Protein AF-A0A452ZVZ6-F1 (afdb_monomer_lite)

Organism: Aegilops tauschii subsp. strangulata (NCBI:txid200361)

Sequence (110 aa):
EEDGDEEQQHVRMHDGKSYRITFPDFPGGPGTFEAAAKFCYGVRVELTPWNVAPLRCAAEYLEMTEEHSEDNLAARAEAYLSQSVLRHPGEATKALSLPGIYGVNFDATT

Radius of gyration: 23.52 Å; chains: 1; bounding box: 40×28×90 Å

pLDDT: mean 72.72, std 18.11, range [36.38, 93.31]

InterPro domains:
  IPR011333 SKP1/BTB/POZ domain superfamily [SSF54695] (13-66)
  IPR043454 NPH3/RPT2-like family [PTHR32370] (20-97)

Foldseek 3Di:
DDDDDPPPPPPPPDPDDDDDDDDPCQQVPDVLVVLLVCVLVVHDDDDDPVNLVSVLSNCVVVVVDCVSPPPHSNNVSVVVCCVPCVVCVVVVVVVVPPPDDDPDDPPPDD

Structure (mmCIF, N/CA/C/O backbone):
data_AF-A0A452ZVZ6-F1
#
_entry.id   AF-A0A452ZVZ6-F1
#
loop_
_atom_site.group_PDB
_atom_site.id
_atom_site.type_symbol
_atom_site.label_atom_id
_atom_site.label_alt_id
_atom_site.label_comp_id
_atom_site.label_asym_id
_atom_site.label_entity_id
_atom_site.label_seq_id
_atom_site.pdbx_PDB_ins_code
_atom_site.Cartn_x
_atom_site.Cartn_y
_atom_site.Cartn_z
_atom_site.occupancy
_atom_site.B_iso_or_equiv
_atom_site.auth_seq_id
_atom_site.auth_comp_id
_atom_site.auth_asym_id
_atom_site.auth_atom_id
_atom_site.pdbx_PDB_model_num
ATOM 1 N N . GLU A 1 1 ? -24.827 -9.201 -55.896 1.00 36.38 1 GLU A N 1
ATOM 2 C CA . GLU A 1 1 ? -23.500 -8.649 -56.208 1.00 36.38 1 GLU A CA 1
ATOM 3 C C . GLU A 1 1 ? -23.583 -7.214 -55.708 1.00 36.38 1 GLU A C 1
ATOM 5 O O . GLU A 1 1 ? -24.311 -6.435 -56.307 1.00 36.38 1 GLU A O 1
ATOM 10 N N . GLU A 1 2 ? -23.431 -7.028 -54.390 1.00 48.22 2 GLU A N 1
ATOM 11 C CA . GLU A 1 2 ? -22.152 -6.680 -53.721 1.00 48.22 2 GLU A CA 1
ATOM 12 C C . GLU A 1 2 ? -21.565 -5.431 -54.397 1.00 48.22 2 GLU A C 1
ATOM 14 O O . GLU A 1 2 ? -21.365 -5.412 -55.601 1.00 48.22 2 GLU A O 1
ATOM 19 N N . ASP A 1 3 ? -21.478 -4.299 -53.712 1.00 42.47 3 ASP A N 1
ATOM 20 C CA . ASP A 1 3 ? -20.499 -4.150 -52.644 1.00 42.47 3 ASP A CA 1
ATOM 21 C C . ASP A 1 3 ? -21.015 -3.319 -51.466 1.00 42.47 3 ASP A C 1
ATOM 23 O O . ASP A 1 3 ? -21.684 -2.299 -51.629 1.00 42.47 3 ASP A O 1
ATOM 27 N N . GLY A 1 4 ? -20.713 -3.807 -50.262 1.00 49.19 4 GLY A N 1
ATOM 28 C CA . GLY A 1 4 ? -20.827 -3.048 -49.029 1.00 49.19 4 GLY A CA 1
ATOM 29 C C . GLY A 1 4 ? -19.614 -2.139 -48.885 1.00 49.19 4 GLY A C 1
ATOM 30 O O . GLY A 1 4 ? -18.475 -2.593 -48.968 1.00 49.19 4 GLY A O 1
ATOM 31 N N . ASP A 1 5 ? -19.867 -0.859 -48.650 1.00 50.03 5 ASP A N 1
ATOM 32 C CA . ASP A 1 5 ? -18.821 0.119 -48.391 1.00 50.03 5 ASP A CA 1
ATOM 33 C C . ASP A 1 5 ? -18.245 -0.139 -46.990 1.00 50.03 5 ASP A C 1
ATOM 35 O O . ASP A 1 5 ? -18.811 0.252 -45.968 1.00 50.03 5 ASP A O 1
ATOM 39 N N . GLU A 1 6 ? -17.129 -0.861 -46.934 1.00 52.47 6 GLU A N 1
ATOM 40 C CA . GLU A 1 6 ? -16.358 -1.069 -45.714 1.00 52.47 6 GLU A CA 1
ATOM 41 C C . GLU A 1 6 ? -15.811 0.282 -45.220 1.00 52.47 6 GLU A C 1
ATOM 43 O O . GLU A 1 6 ? -14.868 0.848 -45.786 1.00 52.47 6 GLU A O 1
ATOM 48 N N . GLU A 1 7 ? -16.395 0.811 -44.140 1.00 52.06 7 GLU A N 1
ATOM 49 C CA . GLU A 1 7 ? -15.808 1.900 -43.360 1.00 52.06 7 GLU A CA 1
ATOM 50 C C . GLU A 1 7 ? -14.481 1.419 -42.763 1.00 52.06 7 GLU A C 1
ATOM 52 O O . GLU A 1 7 ? -14.400 0.843 -41.676 1.00 52.06 7 GLU A O 1
ATOM 57 N N . GLN A 1 8 ? -13.412 1.658 -43.517 1.00 49.97 8 GLN A N 1
ATOM 58 C CA . GLN A 1 8 ? -12.036 1.468 -43.096 1.00 49.97 8 GLN A CA 1
ATOM 59 C C . GLN A 1 8 ? -11.778 2.347 -41.867 1.00 49.97 8 GLN A C 1
ATOM 61 O O . GLN A 1 8 ? -11.510 3.547 -41.972 1.00 49.97 8 GLN A O 1
ATOM 66 N N . GLN A 1 9 ? -11.848 1.745 -40.679 1.00 48.94 9 GLN A N 1
ATOM 67 C CA . GLN A 1 9 ? -11.358 2.361 -39.453 1.00 48.94 9 GLN A CA 1
ATOM 68 C C . GLN A 1 9 ? -9.856 2.590 -39.608 1.00 48.94 9 GLN A C 1
ATOM 70 O O . GLN A 1 9 ? -9.035 1.683 -39.487 1.00 48.94 9 GLN A O 1
ATOM 75 N N . HIS A 1 10 ? -9.505 3.838 -39.905 1.00 41.12 10 HIS A N 1
ATOM 76 C CA . HIS A 1 10 ? -8.144 4.343 -39.898 1.00 41.12 10 HIS A CA 1
ATOM 77 C C . HIS A 1 10 ? -7.582 4.225 -38.474 1.00 41.12 10 HIS A C 1
ATOM 79 O O . HIS A 1 10 ? -7.741 5.119 -37.638 1.00 41.12 10 HIS A O 1
ATOM 85 N N . VAL A 1 11 ? -6.931 3.099 -38.182 1.00 53.03 11 VAL A N 1
ATOM 86 C CA . VAL A 1 11 ? -6.149 2.926 -36.960 1.00 53.03 11 VAL A CA 1
ATOM 87 C C . VAL A 1 11 ? -4.952 3.866 -37.063 1.00 53.03 11 VAL A C 1
ATOM 89 O O . VAL A 1 11 ? -4.016 3.630 -37.828 1.00 53.03 11 VAL A O 1
ATOM 92 N N . ARG A 1 12 ? -4.997 4.970 -36.311 1.00 54.69 12 ARG A N 1
ATOM 93 C CA . ARG A 1 12 ? -3.866 5.890 -36.164 1.00 54.69 12 ARG A CA 1
ATOM 94 C C . ARG A 1 12 ? -2.694 5.118 -35.557 1.00 54.69 12 ARG A C 1
ATOM 96 O O . ARG A 1 12 ? -2.689 4.837 -34.362 1.00 54.69 12 ARG A O 1
ATOM 103 N N . MET A 1 13 ? -1.705 4.784 -36.382 1.00 51.66 13 MET A N 1
ATOM 104 C CA . MET A 1 13 ? -0.409 4.280 -35.930 1.00 51.66 13 MET A CA 1
ATOM 105 C C . MET A 1 13 ? 0.291 5.418 -35.178 1.00 51.66 13 MET A C 1
ATOM 107 O O . MET A 1 13 ? 0.800 6.356 -35.789 1.00 51.66 13 MET A O 1
ATOM 111 N N . HIS A 1 14 ? 0.243 5.385 -33.848 1.00 62.44 14 HIS A N 1
ATOM 112 C CA . HIS A 1 14 ? 0.951 6.344 -33.007 1.00 62.44 14 HIS A CA 1
ATOM 113 C C . HIS A 1 14 ? 2.429 5.933 -32.937 1.00 62.44 14 HIS A C 1
ATOM 115 O O . HIS A 1 14 ? 2.723 4.766 -32.675 1.00 62.44 14 HIS A O 1
ATOM 121 N N . ASP A 1 15 ? 3.341 6.876 -33.198 1.00 58.25 15 ASP A N 1
ATOM 122 C CA . ASP A 1 15 ? 4.797 6.699 -33.112 1.00 58.25 15 ASP A CA 1
ATOM 123 C C . ASP A 1 15 ? 5.153 5.981 -31.798 1.00 58.25 15 ASP A C 1
ATOM 125 O O . ASP A 1 15 ? 4.853 6.469 -30.705 1.00 58.25 15 ASP A O 1
ATOM 129 N N . GLY A 1 16 ? 5.677 4.758 -31.918 1.00 63.78 16 GLY A N 1
ATOM 130 C CA . GLY A 1 16 ? 5.758 3.761 -30.849 1.00 63.78 16 GLY A CA 1
ATOM 131 C C . GLY A 1 16 ? 6.812 4.072 -29.789 1.00 63.78 16 GLY A C 1
ATOM 132 O O . GLY A 1 16 ? 7.749 3.299 -29.589 1.00 63.78 16 GLY A O 1
ATOM 133 N N . LYS A 1 17 ? 6.677 5.195 -29.083 1.00 71.38 17 LYS A N 1
ATOM 134 C CA . LYS A 1 17 ? 7.476 5.496 -27.896 1.00 71.38 17 LYS A CA 1
ATOM 135 C C . LYS A 1 17 ? 7.023 4.603 -26.745 1.00 71.38 17 LYS A C 1
ATOM 137 O O . LYS A 1 17 ? 5.991 4.827 -26.122 1.00 71.38 17 LYS A O 1
ATOM 142 N N . SER A 1 18 ? 7.822 3.580 -26.452 1.00 78.62 18 SER A N 1
ATOM 143 C CA . SER A 1 18 ? 7.671 2.776 -25.240 1.00 78.62 18 SER A CA 1
ATOM 144 C C . SER A 1 18 ? 8.047 3.620 -24.020 1.00 78.62 18 SER A C 1
ATOM 146 O O . SER A 1 18 ? 9.230 3.840 -23.757 1.00 78.62 18 SER A O 1
ATOM 148 N N . TYR A 1 19 ? 7.060 4.043 -23.235 1.00 81.44 19 TYR A N 1
ATOM 149 C CA . TYR A 1 19 ? 7.297 4.645 -21.924 1.00 81.44 19 TYR A CA 1
ATOM 150 C C . TYR A 1 19 ? 7.589 3.537 -20.909 1.00 81.44 19 TYR A C 1
ATOM 152 O O . TYR A 1 19 ? 6.782 2.630 -20.715 1.00 81.44 19 TYR A O 1
ATOM 160 N N . ARG A 1 20 ? 8.774 3.575 -20.294 1.00 84.69 20 ARG A N 1
ATOM 161 C CA . ARG A 1 20 ? 9.187 2.626 -19.252 1.00 84.69 20 ARG A CA 1
ATOM 162 C C . ARG A 1 20 ? 9.327 3.377 -17.938 1.00 84.69 20 ARG A C 1
ATOM 164 O O . ARG A 1 20 ? 10.107 4.321 -17.860 1.00 84.69 20 ARG A O 1
ATOM 171 N N . ILE A 1 21 ? 8.588 2.935 -16.928 1.00 85.44 21 ILE A N 1
ATOM 172 C CA . ILE A 1 21 ? 8.672 3.439 -15.556 1.00 85.44 21 ILE A CA 1
ATOM 173 C C . ILE A 1 21 ? 9.188 2.288 -14.695 1.00 85.44 21 ILE A C 1
ATOM 175 O O . ILE A 1 21 ? 8.675 1.173 -14.784 1.00 85.44 21 ILE A O 1
ATOM 179 N N . THR A 1 22 ? 10.227 2.547 -13.904 1.00 86.50 22 THR A N 1
ATOM 180 C CA . THR A 1 22 ? 10.856 1.546 -13.037 1.00 86.50 22 THR A CA 1
ATOM 181 C C . THR A 1 22 ? 10.692 1.972 -11.588 1.00 86.50 22 THR A C 1
ATOM 183 O O . THR A 1 22 ? 11.057 3.091 -11.239 1.00 86.50 22 THR A O 1
ATOM 186 N N . PHE A 1 23 ? 10.210 1.058 -10.748 1.00 84.56 23 PHE A N 1
ATOM 187 C CA . PHE A 1 23 ? 10.133 1.233 -9.299 1.00 84.56 23 PHE A CA 1
ATOM 188 C C . PHE A 1 23 ? 11.166 0.310 -8.637 1.00 84.56 23 PHE A C 1
ATOM 190 O O . PHE A 1 23 ? 10.857 -0.860 -8.410 1.00 84.56 23 PHE A O 1
ATOM 197 N N . PRO A 1 24 ? 12.408 0.779 -8.400 1.00 81.62 24 PRO A N 1
ATOM 198 C CA . PRO A 1 24 ? 13.476 -0.074 -7.875 1.00 81.62 24 PRO A CA 1
ATOM 199 C C . PRO A 1 24 ? 13.158 -0.624 -6.477 1.00 81.62 24 PRO A C 1
ATOM 201 O O . PRO A 1 24 ? 13.435 -1.790 -6.224 1.00 81.62 24 PRO A O 1
ATOM 204 N N . ASP A 1 25 ? 12.489 0.167 -5.632 1.00 85.88 25 ASP A N 1
ATOM 205 C CA . ASP A 1 25 ? 12.189 -0.177 -4.236 1.00 85.88 25 ASP A CA 1
ATOM 206 C C . ASP A 1 25 ? 10.699 0.018 -3.914 1.00 85.88 25 ASP A C 1
ATOM 208 O O . ASP A 1 25 ? 10.320 0.771 -3.016 1.00 85.88 25 ASP A O 1
ATOM 212 N N . PHE A 1 26 ? 9.821 -0.627 -4.689 1.00 90.06 26 PHE A N 1
ATOM 213 C CA . PHE A 1 26 ? 8.380 -0.512 -4.461 1.00 90.06 26 PHE A CA 1
ATOM 214 C C . PHE A 1 26 ? 7.977 -1.106 -3.094 1.00 90.06 26 PHE A C 1
ATOM 216 O O . PHE A 1 26 ? 8.333 -2.258 -2.804 1.00 90.06 26 PHE A O 1
ATOM 223 N N . PRO A 1 27 ? 7.208 -0.385 -2.255 1.00 85.75 27 PRO A N 1
ATOM 224 C CA . PRO A 1 27 ? 6.797 -0.874 -0.941 1.00 85.75 27 PRO A CA 1
ATOM 225 C C . PRO A 1 27 ? 5.974 -2.164 -1.059 1.00 85.75 27 PRO A C 1
ATOM 227 O O . PRO A 1 27 ? 5.017 -2.253 -1.824 1.00 85.75 27 PRO A O 1
ATOM 230 N N . GLY A 1 28 ? 6.362 -3.197 -0.307 1.00 86.81 28 GLY A N 1
ATOM 231 C CA . GLY A 1 28 ? 5.722 -4.515 -0.384 1.00 86.81 28 GLY A CA 1
ATOM 232 C C . GLY A 1 28 ? 6.079 -5.335 -1.632 1.00 86.81 28 GLY A C 1
ATOM 233 O O . GLY A 1 28 ? 5.522 -6.416 -1.833 1.00 86.81 28 GLY A O 1
ATOM 234 N N . GLY A 1 29 ? 7.004 -4.852 -2.464 1.00 91.12 29 GLY A N 1
ATOM 235 C CA . GLY A 1 29 ? 7.538 -5.571 -3.614 1.00 91.12 29 GLY A CA 1
ATOM 236 C C . GLY A 1 29 ? 6.573 -5.716 -4.803 1.00 91.12 29 GLY A C 1
ATOM 237 O O . GLY A 1 29 ? 5.461 -5.179 -4.799 1.00 91.12 29 GLY A O 1
ATOM 238 N N . PRO A 1 30 ? 6.982 -6.473 -5.840 1.00 90.19 30 PRO A N 1
ATOM 239 C CA . PRO A 1 30 ? 6.254 -6.558 -7.109 1.00 90.19 30 PRO A CA 1
ATOM 240 C C . PRO A 1 30 ? 4.822 -7.087 -6.981 1.00 90.19 30 PRO A C 1
ATOM 242 O O . PRO A 1 30 ? 3.930 -6.613 -7.678 1.00 90.19 30 PRO A O 1
ATOM 245 N N . GLY A 1 31 ? 4.579 -8.035 -6.068 1.00 90.94 31 GLY A N 1
ATOM 246 C CA . GLY A 1 31 ? 3.239 -8.591 -5.850 1.00 90.94 31 GLY A CA 1
ATOM 247 C C . GLY A 1 31 ? 2.255 -7.568 -5.275 1.00 90.94 31 GLY A C 1
ATOM 248 O O . GLY A 1 31 ? 1.075 -7.578 -5.621 1.00 90.94 31 GLY A O 1
ATOM 249 N N . THR A 1 32 ? 2.742 -6.636 -4.452 1.00 93.25 32 THR A N 1
ATOM 250 C CA . THR A 1 32 ? 1.920 -5.540 -3.921 1.00 93.25 32 THR A CA 1
ATOM 251 C C . THR A 1 32 ? 1.583 -4.538 -5.021 1.00 93.25 32 THR A C 1
ATOM 253 O O . THR A 1 32 ? 0.433 -4.115 -5.124 1.00 93.25 32 THR A O 1
ATOM 256 N N . PHE A 1 33 ? 2.545 -4.217 -5.894 1.00 92.62 33 PHE A N 1
ATOM 257 C CA . PHE A 1 33 ? 2.288 -3.391 -7.076 1.00 92.62 33 PHE A CA 1
ATOM 258 C C . PHE A 1 33 ? 1.258 -4.040 -8.004 1.00 92.62 33 PHE A C 1
ATOM 260 O O . PHE A 1 33 ? 0.323 -3.378 -8.439 1.00 92.62 33 PHE A O 1
ATOM 267 N N . GLU A 1 34 ? 1.392 -5.339 -8.281 1.00 92.62 34 GLU A N 1
ATOM 268 C CA . GLU A 1 34 ? 0.440 -6.073 -9.116 1.00 92.62 34 GLU A CA 1
ATOM 269 C C . GLU A 1 34 ? -0.978 -6.009 -8.538 1.00 92.62 34 GLU A C 1
ATOM 271 O O . GLU A 1 34 ? -1.935 -5.774 -9.274 1.00 92.62 34 GLU A O 1
ATOM 276 N N . ALA A 1 35 ? -1.126 -6.184 -7.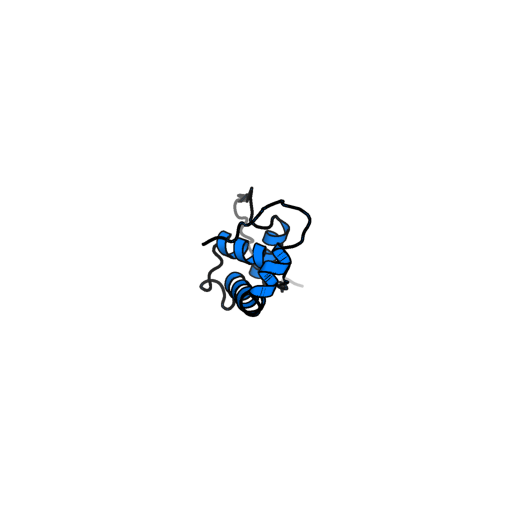224 1.00 92.62 35 ALA A N 1
ATOM 277 C CA . ALA A 1 35 ? -2.410 -6.052 -6.551 1.00 92.62 35 ALA A CA 1
ATOM 278 C C . ALA A 1 35 ? -2.955 -4.614 -6.635 1.00 92.62 35 ALA A C 1
ATOM 280 O O . ALA A 1 35 ? -4.116 -4.433 -6.996 1.00 92.62 35 ALA A O 1
ATOM 281 N N . ALA A 1 36 ? -2.133 -3.590 -6.393 1.00 91.75 36 ALA A N 1
ATOM 282 C CA . ALA A 1 36 ? -2.554 -2.196 -6.540 1.00 91.75 36 ALA A CA 1
ATOM 283 C C . ALA A 1 36 ? -2.983 -1.870 -7.983 1.00 91.75 36 ALA A C 1
ATOM 285 O O . ALA A 1 36 ? -4.044 -1.295 -8.203 1.00 91.75 36 ALA A O 1
ATOM 286 N N . ALA A 1 37 ? -2.226 -2.332 -8.980 1.00 91.12 37 ALA A N 1
ATOM 287 C CA . ALA A 1 37 ? -2.571 -2.171 -10.388 1.00 91.12 37 ALA A CA 1
ATOM 288 C C . ALA A 1 37 ? -3.882 -2.890 -10.738 1.00 91.12 37 ALA A C 1
ATOM 290 O O . ALA A 1 37 ? -4.758 -2.302 -11.367 1.00 91.12 37 ALA A O 1
ATOM 291 N N . LYS A 1 38 ? -4.056 -4.141 -10.292 1.00 91.44 38 LYS A N 1
ATOM 292 C CA . LYS A 1 38 ? -5.307 -4.900 -10.448 1.00 91.44 38 LYS A CA 1
ATOM 293 C C . LYS A 1 38 ? -6.499 -4.121 -9.901 1.00 91.44 38 LYS A C 1
ATOM 295 O O . LYS A 1 38 ? -7.507 -4.015 -10.596 1.00 91.44 38 LYS A O 1
ATOM 300 N N . PHE A 1 39 ? -6.361 -3.539 -8.711 1.00 90.31 39 PHE A N 1
ATOM 301 C CA . PHE A 1 39 ? -7.385 -2.679 -8.130 1.00 90.31 39 PHE A CA 1
ATOM 302 C C . PHE A 1 39 ? -7.718 -1.491 -9.048 1.00 90.31 39 PHE A C 1
ATOM 304 O O . PHE A 1 39 ? -8.889 -1.282 -9.355 1.00 90.31 39 PHE A O 1
ATOM 311 N N . CYS A 1 40 ? -6.710 -0.768 -9.555 1.00 88.25 40 CYS A N 1
ATOM 312 C CA . CYS A 1 40 ? -6.914 0.369 -10.465 1.00 88.25 40 CYS A CA 1
ATOM 313 C C . CYS A 1 40 ? -7.634 -0.012 -11.769 1.00 88.25 40 CYS A C 1
ATOM 315 O O . CYS A 1 40 ? -8.367 0.799 -12.326 1.00 88.25 40 CYS A O 1
ATOM 317 N N . TYR A 1 41 ? -7.456 -1.245 -12.251 1.00 89.56 41 TYR A N 1
ATOM 318 C CA . TYR A 1 41 ? -8.148 -1.772 -13.434 1.00 89.56 41 TYR A CA 1
ATOM 319 C C . TYR A 1 41 ? -9.501 -2.440 -13.117 1.00 89.56 41 TYR A C 1
ATOM 321 O O . TYR A 1 41 ? -10.076 -3.104 -13.979 1.00 89.56 41 TYR A O 1
ATOM 329 N N . GLY A 1 42 ? -10.024 -2.292 -11.895 1.00 86.88 42 GLY A N 1
ATOM 330 C CA . GLY A 1 42 ? -11.334 -2.820 -11.497 1.00 86.88 42 GLY A CA 1
ATOM 331 C C . GLY A 1 42 ? -11.348 -4.313 -11.154 1.00 86.88 42 GLY A C 1
ATOM 332 O O . GLY A 1 42 ? -12.415 -4.904 -10.981 1.00 86.88 42 GLY A O 1
ATOM 333 N N . VAL A 1 43 ? -10.182 -4.951 -11.029 1.00 89.81 43 VAL A N 1
ATOM 334 C CA . VAL A 1 4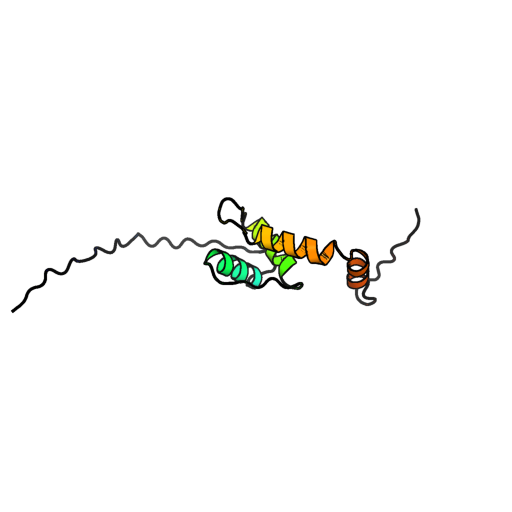3 ? -10.084 -6.332 -10.546 1.00 89.81 43 VAL A CA 1
ATOM 335 C C . VAL A 1 43 ? -10.246 -6.341 -9.030 1.00 89.81 43 VAL A C 1
ATOM 337 O O . VAL A 1 43 ? -9.616 -5.569 -8.305 1.00 89.81 43 VAL A O 1
ATOM 340 N N . ARG A 1 44 ? -11.077 -7.257 -8.524 1.00 87.12 44 ARG A N 1
ATOM 341 C CA . ARG A 1 44 ? -11.326 -7.374 -7.087 1.00 87.12 44 ARG A CA 1
ATOM 342 C C . ARG A 1 44 ? -10.068 -7.842 -6.354 1.00 87.12 44 ARG A C 1
ATOM 344 O O . ARG A 1 44 ? -9.629 -8.976 -6.533 1.00 87.12 44 ARG A O 1
ATOM 351 N N . VAL A 1 45 ? -9.547 -6.985 -5.482 1.00 88.88 45 VAL A N 1
ATOM 352 C CA . VAL A 1 45 ? -8.451 -7.299 -4.558 1.00 88.88 45 VAL A CA 1
ATOM 353 C C . VAL A 1 45 ? -9.016 -7.509 -3.159 1.00 88.88 45 VAL A C 1
ATOM 355 O O . VAL A 1 45 ? -9.809 -6.702 -2.662 1.00 88.88 45 VAL A O 1
ATOM 358 N N . GLU A 1 46 ? -8.623 -8.618 -2.540 1.00 89.62 46 GLU A N 1
ATOM 359 C CA . GLU A 1 46 ? -8.997 -8.964 -1.174 1.00 89.62 46 GLU A CA 1
ATOM 360 C C . GLU A 1 46 ? -7.935 -8.462 -0.190 1.00 89.62 46 GLU A C 1
ATOM 362 O O . GLU A 1 46 ? -6.743 -8.749 -0.336 1.00 89.62 46 GLU A O 1
ATOM 367 N N . LEU A 1 47 ? -8.377 -7.697 0.810 1.00 89.25 47 LEU A N 1
ATOM 368 C CA . LEU A 1 47 ? -7.522 -7.231 1.895 1.00 89.25 47 LEU A CA 1
ATOM 369 C C . LEU A 1 47 ? -7.464 -8.300 2.984 1.00 89.25 47 LEU A C 1
ATOM 371 O O . LEU A 1 47 ? -8.488 -8.790 3.450 1.00 89.25 47 LEU A O 1
ATOM 375 N N . THR A 1 48 ? -6.251 -8.642 3.389 1.00 87.81 48 THR A N 1
ATOM 376 C CA . THR A 1 48 ? -5.938 -9.632 4.417 1.00 87.81 48 THR A CA 1
ATOM 377 C C . THR A 1 48 ? -4.945 -9.022 5.408 1.00 87.81 48 THR A C 1
ATOM 379 O O . THR A 1 48 ? -4.222 -8.089 5.049 1.00 87.81 48 THR A O 1
ATOM 382 N N . PRO A 1 49 ? -4.816 -9.555 6.637 1.00 84.31 49 PRO A N 1
ATOM 383 C CA . PRO A 1 49 ? -3.863 -9.027 7.619 1.00 84.31 49 PRO A CA 1
ATOM 384 C C . PRO A 1 49 ? -2.407 -9.012 7.124 1.00 84.31 49 PRO A C 1
ATOM 386 O O . PRO A 1 49 ? -1.607 -8.204 7.581 1.00 84.31 49 PRO A O 1
ATOM 389 N N . TRP A 1 50 ? -2.069 -9.889 6.174 1.00 86.06 50 TRP A N 1
ATOM 390 C CA . TRP A 1 50 ? -0.721 -10.040 5.627 1.00 86.06 50 TRP A CA 1
ATOM 391 C C . TRP A 1 50 ? -0.401 -9.047 4.506 1.00 86.06 50 TRP A C 1
ATOM 393 O O . TRP A 1 50 ? 0.764 -8.717 4.303 1.00 86.06 50 TRP A O 1
ATOM 403 N N . ASN A 1 51 ? -1.414 -8.582 3.767 1.00 90.12 51 ASN A N 1
ATOM 404 C CA . ASN A 1 51 ? -1.225 -7.706 2.606 1.00 90.12 51 ASN A CA 1
ATOM 405 C C . ASN A 1 51 ? -1.688 -6.261 2.845 1.00 90.12 51 ASN A C 1
ATOM 407 O O . ASN A 1 51 ? -1.284 -5.371 2.104 1.00 90.12 51 ASN A O 1
ATOM 411 N N . VAL A 1 52 ? -2.501 -6.005 3.873 1.00 90.75 52 VAL A N 1
ATOM 412 C CA . VAL A 1 52 ? -3.124 -4.692 4.073 1.00 90.75 52 VAL A CA 1
ATOM 413 C C . VAL A 1 52 ? -2.098 -3.599 4.379 1.00 90.75 52 VAL A C 1
ATOM 415 O O . VAL A 1 52 ? -2.195 -2.503 3.837 1.00 90.75 52 VAL A O 1
ATOM 418 N N . ALA A 1 53 ? -1.075 -3.906 5.182 1.00 90.69 53 ALA A N 1
ATOM 419 C CA . ALA A 1 53 ? -0.002 -2.967 5.496 1.00 90.69 53 ALA A CA 1
ATOM 420 C C . ALA A 1 53 ? 0.820 -2.580 4.249 1.00 90.69 53 ALA A C 1
ATOM 422 O O . ALA A 1 53 ? 0.893 -1.387 3.947 1.00 90.69 53 ALA A O 1
ATOM 423 N N . PRO A 1 54 ? 1.383 -3.529 3.468 1.00 92.00 54 PRO A N 1
ATOM 424 C CA . PRO A 1 54 ? 2.099 -3.167 2.248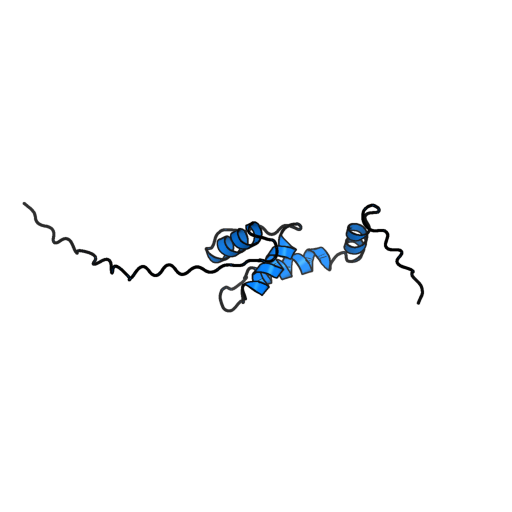 1.00 92.00 54 PRO A CA 1
ATOM 425 C C . PRO A 1 54 ? 1.192 -2.513 1.197 1.00 92.00 54 PRO A C 1
ATOM 427 O O . PRO A 1 54 ? 1.636 -1.576 0.541 1.00 92.00 54 PRO A O 1
ATOM 430 N N . LEU A 1 55 ? -0.077 -2.925 1.065 1.00 93.31 55 LEU A N 1
ATOM 431 C CA . LEU A 1 55 ? -1.027 -2.282 0.148 1.00 93.31 55 LEU A CA 1
ATOM 432 C C . LEU A 1 55 ? -1.321 -0.834 0.533 1.00 93.31 55 LEU A C 1
ATOM 434 O O . LEU A 1 55 ? -1.427 0.006 -0.357 1.00 93.31 55 LEU A O 1
ATOM 438 N N . ARG A 1 56 ? -1.404 -0.516 1.832 1.00 92.94 56 ARG A N 1
ATOM 439 C CA . ARG A 1 56 ? -1.545 0.873 2.273 1.00 92.94 56 ARG A CA 1
ATOM 440 C C . ARG A 1 56 ? -0.322 1.702 1.887 1.00 92.94 56 ARG A C 1
ATOM 442 O O . ARG A 1 56 ? -0.481 2.779 1.323 1.00 92.94 56 ARG A O 1
ATOM 449 N N . CYS A 1 57 ? 0.883 1.191 2.142 1.00 92.56 57 CYS A N 1
ATOM 450 C CA . CYS A 1 57 ? 2.120 1.874 1.758 1.00 92.56 57 CYS A CA 1
ATOM 451 C C . CYS A 1 57 ? 2.227 2.063 0.238 1.00 92.56 57 CYS A C 1
ATOM 453 O O . CYS A 1 57 ? 2.654 3.115 -0.222 1.00 92.56 57 CYS A O 1
ATOM 455 N N . ALA A 1 58 ? 1.824 1.060 -0.541 1.00 93.25 58 ALA A N 1
ATOM 456 C CA . ALA A 1 58 ? 1.785 1.121 -1.996 1.00 93.25 58 ALA A CA 1
ATOM 457 C C . ALA A 1 58 ? 0.777 2.144 -2.516 1.00 93.25 58 ALA A C 1
ATOM 459 O O . ALA A 1 58 ? 1.102 2.893 -3.430 1.00 93.25 58 ALA A O 1
ATOM 460 N N . ALA A 1 59 ? -0.419 2.196 -1.932 1.00 91.50 59 ALA A N 1
ATOM 461 C CA . ALA A 1 59 ? -1.439 3.160 -2.318 1.00 91.50 59 ALA A CA 1
ATOM 462 C C . ALA A 1 59 ? -0.991 4.602 -2.029 1.00 91.50 59 ALA A C 1
ATOM 464 O O . ALA A 1 59 ? -1.183 5.472 -2.870 1.00 91.50 59 ALA A O 1
ATOM 465 N N . GLU A 1 60 ? -0.326 4.835 -0.894 1.00 89.75 60 GLU A N 1
ATOM 466 C CA . GLU A 1 60 ? 0.291 6.125 -0.557 1.00 89.75 60 GLU A CA 1
ATOM 467 C C . GLU A 1 60 ? 1.427 6.480 -1.536 1.00 89.75 60 GLU A C 1
ATOM 469 O O . GLU A 1 60 ? 1.469 7.582 -2.068 1.00 89.75 60 GLU A O 1
ATOM 474 N N . TYR A 1 61 ? 2.319 5.526 -1.830 1.00 90.69 61 TYR A N 1
ATOM 475 C CA . TYR A 1 61 ? 3.448 5.719 -2.750 1.00 90.69 61 TYR A CA 1
ATOM 476 C C . TYR A 1 61 ? 3.007 5.992 -4.194 1.00 90.69 61 TYR A C 1
ATOM 478 O O . TYR A 1 61 ? 3.667 6.728 -4.921 1.00 90.69 61 TYR A O 1
ATOM 486 N N . LEU A 1 62 ? 1.903 5.379 -4.619 1.00 90.00 62 LEU A N 1
ATOM 487 C CA . LEU A 1 62 ? 1.286 5.599 -5.926 1.00 90.00 62 LEU A CA 1
ATOM 488 C C . LEU A 1 62 ? 0.348 6.815 -5.943 1.00 90.00 62 LEU A C 1
ATOM 490 O O . LEU A 1 62 ? -0.312 7.030 -6.956 1.00 90.00 62 LEU A O 1
ATOM 494 N N . GLU A 1 63 ? 0.265 7.566 -4.839 1.00 87.88 63 GLU A N 1
ATOM 495 C CA . GLU A 1 63 ? -0.619 8.723 -4.671 1.00 87.88 63 GLU A CA 1
ATOM 496 C C . GLU A 1 63 ? -2.074 8.402 -5.056 1.00 87.88 63 GLU A C 1
ATOM 498 O O . GLU A 1 63 ? -2.777 9.185 -5.692 1.00 87.88 63 GLU A O 1
ATOM 503 N N . MET A 1 64 ? -2.551 7.214 -4.675 1.00 85.50 64 MET A N 1
ATOM 504 C CA . MET A 1 64 ? -3.943 6.825 -4.872 1.00 85.50 64 MET A CA 1
ATOM 505 C C . MET A 1 64 ? -4.816 7.654 -3.927 1.00 85.50 64 MET A C 1
ATOM 507 O O . MET A 1 64 ? -4.908 7.369 -2.732 1.00 85.50 64 MET A O 1
ATOM 511 N N . THR A 1 65 ? -5.463 8.685 -4.467 1.00 77.44 65 THR A N 1
ATOM 512 C CA . THR A 1 65 ? -6.375 9.586 -3.745 1.00 77.44 65 THR A CA 1
ATOM 513 C C . THR A 1 65 ? -7.839 9.265 -4.045 1.00 77.44 65 THR A C 1
ATOM 515 O O . THR A 1 65 ? -8.152 8.526 -4.983 1.00 77.44 65 THR A O 1
ATOM 518 N N . GLU A 1 66 ? -8.758 9.751 -3.209 1.00 75.12 66 GLU A N 1
ATOM 519 C CA . GLU A 1 66 ? -10.202 9.564 -3.435 1.00 75.12 66 GLU A CA 1
ATOM 520 C C . GLU A 1 66 ? -10.731 10.413 -4.601 1.00 75.12 66 GLU A C 1
ATOM 522 O O . GLU A 1 66 ? -11.845 10.200 -5.067 1.00 75.12 66 GLU A O 1
ATOM 527 N N . GLU A 1 67 ? -9.915 11.327 -5.137 1.00 68.50 67 GLU A N 1
ATOM 528 C CA . GLU A 1 67 ? -10.235 12.097 -6.343 1.00 68.50 67 GLU A CA 1
ATOM 529 C C . GLU A 1 67 ? -10.338 11.200 -7.589 1.00 68.50 67 GLU A C 1
ATOM 531 O O . GLU A 1 67 ? -11.069 11.509 -8.528 1.00 68.50 67 GLU A O 1
ATOM 536 N N . HIS A 1 68 ? -9.632 10.064 -7.592 1.00 63.97 68 HIS A N 1
ATOM 537 C CA . HIS A 1 68 ? -9.604 9.131 -8.719 1.00 63.97 68 HIS A CA 1
ATOM 538 C C . HIS A 1 68 ? -10.658 8.021 -8.626 1.00 63.97 68 HIS A C 1
ATOM 540 O O . HIS A 1 68 ? -11.098 7.507 -9.655 1.00 63.97 68 HIS A O 1
ATOM 546 N N . SER A 1 69 ? -11.065 7.643 -7.412 1.00 67.62 69 SER A N 1
ATOM 547 C CA . SER A 1 69 ? -12.112 6.648 -7.172 1.00 67.62 69 SER A CA 1
ATOM 548 C C . SER A 1 69 ? -12.675 6.784 -5.759 1.00 67.62 69 SER A C 1
ATOM 550 O O . SER A 1 69 ? -11.906 6.783 -4.797 1.00 67.62 69 SER A O 1
ATOM 552 N N . GLU A 1 70 ? -14.000 6.802 -5.632 1.00 65.00 70 GLU A N 1
ATOM 553 C CA . GLU A 1 70 ? -14.684 6.624 -4.347 1.00 65.00 70 GLU A CA 1
ATOM 554 C C . GLU A 1 70 ? -14.356 5.217 -3.795 1.00 65.00 70 GLU A C 1
ATOM 556 O O . GLU A 1 70 ? -14.356 4.249 -4.559 1.00 65.00 70 GLU A O 1
ATOM 561 N N . ASP A 1 71 ? -14.027 5.095 -2.501 1.00 74.06 71 ASP A N 1
ATOM 562 C CA . ASP A 1 71 ? -13.579 3.836 -1.864 1.00 74.06 71 ASP A CA 1
ATOM 563 C C . ASP A 1 71 ? -12.237 3.303 -2.420 1.00 74.06 71 ASP A C 1
ATOM 56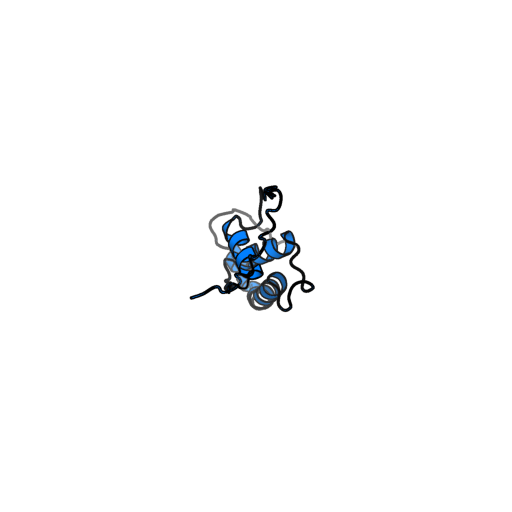5 O O . ASP A 1 71 ? -12.068 2.121 -2.745 1.00 74.06 71 ASP A O 1
ATOM 569 N N . ASN A 1 72 ? -11.248 4.193 -2.562 1.00 85.31 72 ASN A N 1
ATOM 570 C CA . ASN A 1 72 ? -9.946 3.830 -3.118 1.00 85.31 72 ASN A CA 1
ATOM 571 C C . ASN A 1 72 ? -9.177 2.807 -2.249 1.00 85.31 72 ASN A C 1
ATOM 573 O O . ASN A 1 72 ? -9.494 2.543 -1.084 1.00 85.31 72 ASN A O 1
ATOM 577 N N . LEU A 1 73 ? -8.107 2.234 -2.808 1.00 88.44 73 LEU A N 1
ATOM 578 C CA . LEU A 1 73 ? -7.311 1.216 -2.117 1.00 88.44 73 LEU A CA 1
ATOM 579 C C . LEU A 1 73 ? -6.735 1.710 -0.776 1.00 88.44 73 LEU A C 1
ATOM 581 O O . LEU A 1 73 ? -6.675 0.931 0.177 1.00 88.44 73 LEU A O 1
ATOM 585 N N . ALA A 1 74 ? -6.343 2.985 -0.687 1.00 89.69 74 ALA A N 1
ATOM 586 C CA . ALA A 1 74 ? -5.797 3.581 0.532 1.00 89.69 74 ALA A CA 1
ATOM 587 C C . ALA A 1 74 ? -6.851 3.681 1.647 1.00 89.69 74 ALA A C 1
ATOM 589 O O . ALA A 1 74 ? -6.568 3.293 2.783 1.00 89.69 74 ALA A O 1
ATOM 590 N N . ALA A 1 75 ? -8.062 4.140 1.320 1.00 88.81 75 ALA A N 1
ATOM 591 C CA . ALA A 1 75 ? -9.198 4.271 2.224 1.00 88.81 75 ALA A CA 1
ATOM 592 C C . ALA A 1 75 ? -9.679 2.899 2.711 1.00 88.81 75 ALA A C 1
ATOM 594 O O . ALA A 1 75 ? -9.848 2.684 3.913 1.00 88.81 75 ALA A O 1
ATOM 595 N N . ARG A 1 76 ? -9.792 1.917 1.806 1.00 89.62 76 ARG A N 1
ATOM 596 C CA . ARG A 1 76 ? -10.134 0.532 2.166 1.00 89.62 76 ARG A CA 1
ATOM 597 C C . ARG A 1 76 ? -9.104 -0.096 3.101 1.00 89.62 76 ARG A C 1
ATOM 599 O O . ARG A 1 76 ? -9.474 -0.773 4.062 1.00 89.62 76 ARG A O 1
ATOM 606 N N . ALA A 1 77 ? -7.816 0.115 2.826 1.00 90.25 77 ALA A N 1
ATOM 607 C CA . ALA A 1 77 ? -6.744 -0.387 3.676 1.00 90.25 77 ALA A CA 1
ATOM 608 C C . ALA A 1 77 ? -6.732 0.305 5.051 1.00 90.25 77 ALA A C 1
ATOM 610 O O . ALA A 1 77 ? -6.580 -0.378 6.064 1.00 90.25 77 ALA A O 1
ATOM 611 N N . GLU A 1 78 ? -6.974 1.620 5.110 1.00 88.69 78 GLU A N 1
ATOM 612 C CA . GLU A 1 78 ? -7.116 2.373 6.368 1.00 88.69 78 GLU A CA 1
ATOM 613 C C . GLU A 1 78 ? -8.270 1.850 7.214 1.00 88.69 78 GLU A C 1
ATOM 615 O O . GLU A 1 78 ? -8.108 1.585 8.403 1.00 88.69 78 GLU A O 1
ATOM 620 N N . ALA A 1 79 ? -9.437 1.663 6.595 1.00 88.12 79 ALA A N 1
ATOM 621 C CA . ALA A 1 79 ? -10.621 1.169 7.274 1.00 88.12 79 ALA A CA 1
ATOM 622 C C . ALA A 1 79 ? -10.371 -0.229 7.853 1.00 88.12 79 ALA A C 1
ATOM 624 O O . ALA A 1 79 ? -10.726 -0.495 9.002 1.00 88.12 79 ALA A O 1
ATOM 625 N N . TYR A 1 80 ? -9.709 -1.107 7.093 1.00 87.81 80 TYR A N 1
ATOM 626 C CA . TYR A 1 80 ? -9.336 -2.438 7.560 1.00 87.81 80 TYR A CA 1
ATOM 627 C C . TYR A 1 80 ? -8.367 -2.369 8.748 1.00 87.81 80 TYR A C 1
ATOM 629 O O . TYR A 1 80 ? -8.602 -3.022 9.767 1.00 87.81 80 TYR A O 1
ATOM 637 N N . LEU A 1 81 ? -7.300 -1.567 8.655 1.00 83.50 81 LEU A N 1
ATOM 638 C CA . LEU A 1 81 ? -6.311 -1.387 9.727 1.00 83.50 81 LEU A CA 1
ATOM 639 C C . LEU A 1 81 ? -6.942 -0.780 10.985 1.00 83.50 81 LEU A C 1
ATOM 641 O O . LEU A 1 81 ? -6.735 -1.289 12.085 1.00 83.50 81 LEU A O 1
ATOM 645 N N . SER A 1 82 ? -7.787 0.234 10.828 1.00 82.25 82 SER A N 1
ATOM 646 C CA . SER A 1 82 ? -8.533 0.853 11.925 1.00 82.25 82 SER A CA 1
ATOM 647 C C . SER A 1 82 ? -9.456 -0.144 12.629 1.00 82.25 82 SER A C 1
ATOM 649 O O . SER A 1 82 ? -9.551 -0.150 13.854 1.00 82.25 82 SER A O 1
ATOM 651 N N . GLN A 1 83 ? -10.107 -1.041 11.885 1.00 75.56 83 GLN A N 1
ATOM 652 C CA . GLN A 1 83 ? -10.993 -2.056 12.463 1.00 75.56 83 GLN A CA 1
ATOM 653 C C . GLN A 1 83 ? -10.245 -3.215 13.138 1.00 75.56 83 GLN A C 1
ATOM 655 O O . GLN A 1 83 ? -10.755 -3.783 14.106 1.00 75.56 83 GLN A O 1
ATOM 660 N N . SER A 1 84 ? -9.058 -3.579 12.643 1.00 63.81 84 SER A N 1
ATOM 661 C CA . SER A 1 84 ? -8.310 -4.760 13.101 1.00 63.81 84 SER A CA 1
ATOM 662 C C . SER A 1 84 ? -7.228 -4.449 14.144 1.00 63.81 84 SER A C 1
ATOM 664 O O . SER A 1 84 ? -7.050 -5.235 15.072 1.00 63.81 84 SER A O 1
ATOM 666 N N . VAL A 1 85 ? -6.553 -3.299 14.058 1.00 54.88 85 VAL A N 1
ATOM 667 C CA . VAL A 1 85 ? -5.439 -2.921 14.949 1.00 54.88 85 VAL A CA 1
ATOM 668 C C . VAL A 1 85 ? -5.915 -2.104 16.155 1.00 54.88 85 VAL A C 1
ATOM 670 O O . VAL A 1 85 ? -5.479 -2.354 17.278 1.00 54.88 85 VAL A O 1
ATOM 673 N N . LEU A 1 86 ? -6.860 -1.172 15.976 1.00 51.22 86 LEU A N 1
ATOM 674 C CA . LEU A 1 86 ? -7.296 -0.278 17.065 1.00 51.22 86 LEU A CA 1
ATOM 675 C C . LEU A 1 86 ? -8.327 -0.906 18.005 1.00 51.22 86 LEU A C 1
ATOM 677 O O . LEU A 1 86 ? -8.585 -0.371 19.082 1.00 51.22 86 LEU A O 1
ATOM 681 N N . ARG A 1 87 ? -8.905 -2.056 17.643 1.00 50.97 87 ARG A N 1
ATOM 682 C CA . ARG A 1 87 ? -9.853 -2.742 18.524 1.00 50.97 87 ARG A CA 1
ATOM 683 C C . ARG A 1 87 ? -9.145 -3.510 19.637 1.00 50.97 87 ARG A C 1
ATOM 685 O O . ARG A 1 87 ? -9.692 -3.574 20.736 1.00 50.97 87 ARG A O 1
ATOM 692 N N . HIS A 1 88 ? -7.946 -4.056 19.394 1.00 52.78 88 HIS A N 1
ATOM 693 C CA . HIS A 1 88 ? -7.153 -4.832 20.363 1.00 52.78 88 HIS A CA 1
ATOM 694 C C . HIS A 1 88 ? -5.660 -4.420 20.354 1.00 52.78 88 HIS A C 1
ATOM 696 O O . HIS A 1 88 ? -4.793 -5.232 20.023 1.00 52.78 88 HIS A O 1
ATOM 702 N N . PRO A 1 89 ? -5.314 -3.187 20.774 1.00 53.25 89 PRO A N 1
ATOM 703 C CA . PRO A 1 89 ? -3.918 -2.734 20.837 1.00 53.25 89 PRO A CA 1
ATOM 704 C C . PRO A 1 89 ? -3.027 -3.615 21.738 1.00 53.25 89 PRO A C 1
ATOM 706 O O . PRO A 1 89 ? -1.822 -3.706 21.518 1.00 53.25 89 PRO A O 1
ATOM 709 N N . GLY A 1 90 ? -3.614 -4.324 22.712 1.00 58.66 90 GLY A N 1
ATOM 710 C CA . GLY A 1 90 ? -2.908 -5.278 23.577 1.00 58.66 90 GLY A CA 1
ATOM 711 C C . GLY A 1 90 ? -2.548 -6.6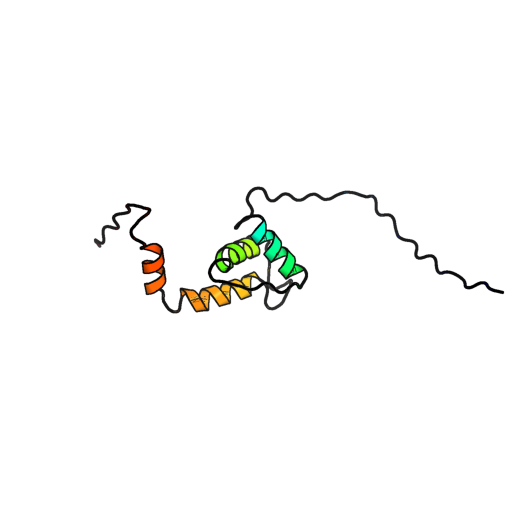21 22.926 1.00 58.66 90 GLY A C 1
ATOM 712 O O . GLY A 1 90 ? -1.749 -7.363 23.488 1.00 58.66 90 GLY A O 1
ATOM 713 N N . GLU A 1 91 ? -3.108 -6.947 21.759 1.00 57.59 91 GLU A N 1
ATOM 714 C CA . GLU A 1 91 ? -2.732 -8.140 20.984 1.00 57.59 91 GLU A CA 1
ATOM 715 C C . GLU A 1 91 ? -1.630 -7.814 19.964 1.00 57.59 91 GLU A C 1
ATOM 717 O O . GLU A 1 91 ? -0.780 -8.657 19.683 1.00 57.59 91 GLU A O 1
ATOM 722 N N . ALA A 1 92 ? -1.569 -6.567 19.478 1.00 53.88 92 ALA A N 1
ATOM 723 C CA . ALA A 1 92 ? -0.493 -6.094 18.606 1.00 53.88 92 ALA A CA 1
ATOM 724 C C . ALA A 1 92 ? 0.879 -6.141 19.305 1.00 53.88 92 ALA A C 1
ATOM 726 O O . ALA A 1 92 ? 1.864 -6.584 18.715 1.00 53.88 92 ALA A O 1
ATOM 727 N N . THR A 1 93 ? 0.940 -5.773 20.591 1.00 59.84 93 THR A N 1
ATOM 728 C CA . THR A 1 93 ? 2.167 -5.897 21.397 1.00 59.84 93 THR A CA 1
ATOM 729 C C . THR A 1 93 ? 2.552 -7.353 21.648 1.00 59.84 93 THR A C 1
ATOM 731 O O . THR A 1 93 ? 3.735 -7.668 21.634 1.00 59.84 93 THR A O 1
ATOM 734 N N . LYS A 1 94 ? 1.588 -8.271 21.798 1.00 54.47 94 LYS A N 1
ATOM 735 C CA . LYS A 1 94 ? 1.858 -9.713 21.949 1.00 54.47 94 LYS A CA 1
ATOM 736 C C . LYS A 1 94 ? 2.343 -10.368 20.657 1.00 54.47 94 LYS A C 1
ATOM 738 O O . LYS A 1 94 ? 3.231 -11.210 20.710 1.00 54.47 94 LYS A O 1
ATOM 743 N N . ALA A 1 95 ? 1.798 -9.962 19.510 1.00 53.19 95 ALA A N 1
ATOM 744 C CA . ALA A 1 95 ? 2.219 -10.451 18.198 1.00 53.19 95 ALA A CA 1
ATOM 745 C C . ALA A 1 95 ? 3.654 -10.018 17.853 1.00 53.19 95 ALA A C 1
ATOM 747 O O . ALA A 1 95 ? 4.413 -10.794 17.278 1.00 53.19 95 ALA A O 1
ATOM 748 N N . LEU A 1 96 ? 4.043 -8.803 18.254 1.00 56.72 96 LEU A N 1
ATOM 749 C CA . LEU A 1 96 ? 5.426 -8.325 18.153 1.00 56.72 96 LEU A CA 1
ATOM 750 C C . LEU A 1 96 ? 6.333 -8.906 19.252 1.00 56.72 96 LEU A C 1
ATOM 752 O O . LEU A 1 96 ? 7.536 -9.035 19.048 1.00 56.72 96 LEU A O 1
ATOM 756 N N . SER A 1 97 ? 5.763 -9.307 20.391 1.00 51.72 97 SER A N 1
ATOM 757 C CA . SER A 1 97 ? 6.459 -9.927 21.526 1.00 51.72 97 SER A CA 1
ATOM 758 C C . SER A 1 97 ? 6.609 -11.449 21.391 1.00 51.72 97 SER A C 1
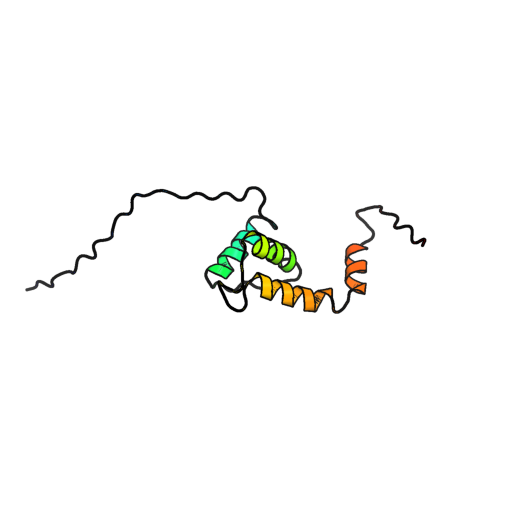ATOM 760 O O . SER A 1 97 ? 6.685 -12.147 22.407 1.00 51.72 97 SER A O 1
ATOM 762 N N . LEU A 1 98 ? 6.670 -12.002 20.173 1.00 48.72 98 LEU A N 1
ATOM 763 C CA . LEU A 1 98 ? 7.116 -13.387 20.011 1.00 48.72 98 LEU A CA 1
ATOM 764 C C . LEU A 1 98 ? 8.530 -13.533 20.612 1.00 48.72 98 LEU A C 1
ATOM 766 O O . LEU A 1 98 ? 9.467 -12.881 20.141 1.00 48.72 98 LEU A O 1
ATOM 770 N N . PRO A 1 99 ? 8.721 -14.383 21.637 1.00 49.59 99 PRO A N 1
ATOM 771 C CA . PRO A 1 99 ? 10.036 -14.622 22.204 1.00 49.59 99 PRO A CA 1
ATOM 772 C C . PRO A 1 99 ? 10.816 -15.498 21.223 1.00 49.59 99 PRO A C 1
ATOM 774 O O . PRO A 1 99 ? 10.608 -16.709 21.163 1.00 49.59 99 PRO A O 1
ATOM 777 N N . GLY A 1 100 ? 11.692 -14.899 20.412 1.00 55.19 100 GLY A N 1
ATOM 778 C CA . GLY A 1 100 ? 12.572 -15.718 19.578 1.00 55.19 100 GLY A CA 1
ATOM 779 C C . GLY A 1 100 ? 13.534 -15.052 18.602 1.00 55.19 100 GLY A C 1
ATOM 780 O O . GLY A 1 100 ? 14.475 -15.735 18.217 1.00 55.19 100 GLY A O 1
ATOM 781 N N . ILE A 1 101 ? 13.365 -13.788 18.182 1.00 56.62 101 ILE A N 1
ATOM 782 C CA . ILE A 1 101 ? 14.223 -13.263 17.089 1.00 56.62 101 ILE A CA 1
ATOM 783 C C . ILE A 1 101 ? 15.019 -11.997 17.438 1.00 56.62 101 ILE A C 1
ATOM 785 O O . ILE A 1 101 ? 16.107 -11.828 16.898 1.00 56.62 101 ILE A O 1
ATOM 789 N N . TYR A 1 102 ? 14.598 -11.149 18.380 1.00 46.25 102 TYR A N 1
ATOM 790 C CA . TYR A 1 102 ? 15.408 -9.982 18.751 1.00 46.25 102 TYR A CA 1
ATOM 791 C C . TYR A 1 102 ? 15.483 -9.818 20.264 1.00 46.25 102 TYR A C 1
ATOM 793 O O . TYR A 1 102 ? 14.488 -9.546 20.929 1.00 46.25 102 TYR A O 1
ATOM 801 N N . GLY A 1 103 ? 16.689 -10.001 20.805 1.00 48.28 103 GLY A N 1
ATOM 802 C CA . GLY A 1 103 ? 17.031 -9.696 22.190 1.00 48.28 103 GLY A CA 1
ATOM 803 C C . GLY A 1 103 ? 16.997 -8.193 22.444 1.00 48.28 103 GLY A C 1
ATOM 804 O O . GLY A 1 103 ? 18.040 -7.555 22.536 1.00 48.28 103 GLY A O 1
ATOM 805 N N . VAL A 1 104 ? 15.798 -7.630 22.557 1.00 52.31 104 VAL A N 1
ATOM 806 C CA . VAL A 1 104 ? 15.584 -6.279 23.070 1.00 52.31 104 VAL A CA 1
ATOM 807 C C . VAL A 1 104 ? 15.045 -6.391 24.492 1.00 52.31 104 VAL A C 1
ATOM 809 O O . VAL A 1 104 ? 13.889 -6.738 24.718 1.00 52.31 104 VAL A O 1
ATOM 812 N N . ASN A 1 105 ? 15.914 -6.129 25.470 1.00 44.59 105 ASN A N 1
ATOM 813 C CA . ASN A 1 105 ? 15.471 -5.796 26.818 1.00 44.59 105 ASN A CA 1
ATOM 814 C C . ASN A 1 105 ? 14.816 -4.418 26.737 1.00 44.59 105 ASN A C 1
ATOM 816 O O . ASN A 1 105 ? 15.511 -3.412 26.621 1.00 44.59 105 ASN A O 1
ATOM 820 N N . PHE A 1 106 ? 13.487 -4.384 26.757 1.00 49.31 106 PHE A N 1
ATOM 821 C CA . PHE A 1 106 ? 12.761 -3.163 27.064 1.00 49.31 106 PHE A CA 1
ATOM 822 C C . PHE A 1 106 ? 12.807 -3.009 28.584 1.00 49.31 106 PHE A C 1
ATOM 824 O O . PHE A 1 106 ? 12.069 -3.687 29.303 1.00 49.31 106 PHE A O 1
ATOM 831 N N . ASP A 1 107 ? 13.748 -2.207 29.082 1.00 46.31 107 ASP A N 1
ATOM 832 C CA . ASP A 1 107 ? 13.715 -1.808 30.481 1.00 46.31 107 ASP A CA 1
ATOM 833 C C . ASP A 1 107 ? 12.477 -0.921 30.669 1.00 46.31 107 ASP A C 1
ATOM 835 O O . ASP A 1 107 ? 12.317 0.133 30.059 1.00 46.31 107 ASP A O 1
ATOM 839 N N . ALA A 1 108 ? 11.525 -1.422 31.445 1.00 47.38 108 ALA A N 1
ATOM 840 C CA . ALA A 1 108 ? 10.383 -0.645 31.877 1.00 47.38 108 ALA A CA 1
ATOM 841 C C . ALA A 1 108 ? 10.779 0.081 33.164 1.00 47.38 108 ALA A C 1
ATOM 843 O O . ALA A 1 108 ? 10.479 -0.404 34.254 1.00 47.38 108 ALA A O 1
ATOM 844 N N . THR A 1 109 ? 11.450 1.230 33.046 1.00 45.06 109 THR A N 1
ATOM 845 C CA . THR A 1 109 ? 11.561 2.157 34.176 1.00 45.06 109 THR A CA 1
ATOM 846 C C . THR A 1 109 ? 11.442 3.619 33.744 1.00 45.06 109 THR A C 1
ATOM 848 O O . THR A 1 109 ? 12.371 4.191 33.180 1.00 45.06 109 THR A O 1
ATOM 851 N N . THR A 1 110 ? 10.340 4.229 34.200 1.00 42.78 110 THR A N 1
ATOM 852 C CA . THR A 1 110 ? 9.964 5.664 34.217 1.00 42.78 110 THR A CA 1
ATOM 853 C C . THR A 1 110 ? 9.067 6.140 33.082 1.00 42.78 110 THR A C 1
ATOM 855 O O . THR A 1 110 ? 9.519 6.205 31.922 1.00 42.78 110 THR A O 1
#

Secondary structure (DSSP, 8-state):
-----------------------TT-TTHHHHHHHHHHHHTTPPPPP-TTTHHHHHHHHHHTT--TTT-TT-HHHHHHHHHHHHHSS-HHHHHHHHT-TTS---------